Protein AF-A0A9E3VFI6-F1 (afdb_monomer_lite)

Radius of gyration: 20.8 Å; chains: 1; bounding box: 32×73×50 Å

pLDDT: mean 82.29, std 15.69, range [41.06, 95.94]

Foldseek 3Di:
DDWDWLVLLCQLLVHDSVVSVCLLVLEDAPPADDDDPPDTGTGHLVRSLLSNQLVVCCVPVVDRSHVSSVVSVCQLVVHWDDDPPDIDHDPNVVSSVSSVVSSVVSVVVDDDDPPPDPPPPPPDPPDDDD

Sequence (130 aa):
MRAVTSSTAAAVLDVPRKTLDNLVASGRIAGLSVGRQGLERRIPVAVLPVLLLARELAAELSVPLSRAVIMAQQLLTGAAIRGRSWQLEVDAGSIVAEVDSRLESAIETEVRPRRGRPPRHRSDPRNPHP

Secondary structure (DSSP, 8-state):
--EEEHHHHHHHTTS-HHHHHHHHHSS--TT---PPTTSPPEEEGGGHHHHHHHHHHHHHS---HHHHHHHHHHHTTTPPEE-SS-EE---HHHHHHHHHHHHHHHHHH------PPPPP----------

Structure (mmCIF, N/CA/C/O backbone):
data_AF-A0A9E3VFI6-F1
#
_entry.id   AF-A0A9E3VFI6-F1
#
loop_
_atom_site.group_PDB
_atom_site.id
_atom_site.type_symbol
_atom_site.label_atom_id
_atom_site.label_alt_id
_atom_site.label_comp_id
_atom_site.label_asym_id
_atom_site.label_entity_id
_atom_site.label_seq_id
_atom_site.pdbx_PDB_ins_code
_atom_site.Cartn_x
_atom_site.Cartn_y
_atom_site.Cartn_z
_atom_site.occupancy
_atom_site.B_iso_or_equiv
_atom_site.auth_seq_id
_atom_site.auth_comp_id
_atom_site.auth_asym_id
_atom_site.auth_atom_id
_atom_site.pdbx_PDB_model_num
ATOM 1 N N . MET A 1 1 ? -19.177 3.741 -1.375 1.00 62.28 1 MET A N 1
ATOM 2 C CA . MET A 1 1 ? -17.824 3.227 -1.052 1.00 62.28 1 MET A CA 1
ATOM 3 C C . MET A 1 1 ? -17.447 3.648 0.360 1.00 62.28 1 MET A C 1
ATOM 5 O O . MET A 1 1 ? -17.727 4.786 0.722 1.00 62.28 1 MET A O 1
ATOM 9 N N . ARG A 1 2 ? -16.838 2.754 1.151 1.00 85.19 2 ARG A N 1
ATOM 10 C CA . ARG A 1 2 ? -16.312 3.076 2.490 1.00 85.19 2 ARG A CA 1
ATOM 11 C C . ARG A 1 2 ? -14.986 3.833 2.355 1.00 85.19 2 ARG A C 1
ATOM 13 O O . ARG A 1 2 ? -14.177 3.505 1.487 1.00 85.19 2 ARG A O 1
ATOM 20 N N . ALA A 1 3 ? -14.768 4.835 3.202 1.00 88.25 3 ALA A N 1
ATOM 21 C CA . ALA A 1 3 ? -13.528 5.604 3.242 1.00 88.25 3 ALA A CA 1
ATOM 22 C C . ALA A 1 3 ? -13.124 5.907 4.686 1.00 88.25 3 ALA A C 1
ATOM 24 O O . ALA A 1 3 ? -13.973 6.199 5.531 1.00 88.25 3 ALA A O 1
ATOM 25 N N . VAL A 1 4 ? -11.822 5.882 4.945 1.00 89.50 4 VAL A N 1
ATOM 26 C CA . VAL A 1 4 ? -11.210 6.140 6.251 1.00 89.50 4 VAL A CA 1
ATOM 27 C C . VAL A 1 4 ? -10.462 7.471 6.245 1.00 89.50 4 VAL A C 1
ATOM 29 O O . VAL A 1 4 ? -10.264 8.080 5.192 1.00 89.50 4 VAL A O 1
ATOM 32 N N . THR A 1 5 ? -10.112 7.990 7.420 1.00 89.38 5 THR A N 1
ATOM 33 C CA . THR A 1 5 ? -9.255 9.181 7.517 1.00 89.38 5 THR A CA 1
ATOM 34 C C . THR A 1 5 ? -7.816 8.830 7.141 1.00 89.38 5 THR A C 1
ATOM 36 O O . THR A 1 5 ? -7.423 7.664 7.146 1.00 89.38 5 THR A O 1
ATOM 39 N N . SER A 1 6 ? -7.001 9.843 6.846 1.00 87.62 6 SER A N 1
ATOM 40 C CA . SER A 1 6 ? -5.555 9.658 6.684 1.00 87.62 6 SER A CA 1
ATOM 41 C C . SER A 1 6 ? -4.875 9.082 7.930 1.00 87.62 6 SER A C 1
ATOM 43 O O . SER A 1 6 ? -3.873 8.398 7.777 1.00 87.62 6 SER A O 1
ATOM 45 N N . SER A 1 7 ? -5.383 9.344 9.142 1.00 87.19 7 SER A N 1
ATOM 46 C CA . SER A 1 7 ? -4.822 8.762 10.372 1.00 87.19 7 SER A CA 1
ATOM 47 C C . SER A 1 7 ? -5.039 7.253 10.413 1.00 87.19 7 SER A C 1
ATOM 49 O O . SER A 1 7 ? -4.074 6.501 10.449 1.00 87.19 7 SER A O 1
ATOM 51 N N . THR A 1 8 ? -6.286 6.813 10.237 1.00 90.19 8 THR A N 1
ATOM 52 C CA . THR A 1 8 ? -6.630 5.393 10.199 1.00 90.19 8 THR A CA 1
ATOM 53 C C . THR A 1 8 ? -5.930 4.692 9.038 1.00 90.19 8 THR A C 1
ATOM 55 O O . THR A 1 8 ? -5.405 3.605 9.217 1.00 90.19 8 THR A O 1
ATOM 58 N N . ALA A 1 9 ? -5.845 5.314 7.857 1.00 91.50 9 ALA A N 1
ATOM 59 C CA . ALA A 1 9 ? -5.087 4.746 6.742 1.00 91.50 9 ALA A CA 1
ATOM 60 C C . ALA A 1 9 ? -3.589 4.597 7.062 1.00 91.50 9 ALA A C 1
ATOM 62 O O . ALA A 1 9 ? -2.992 3.591 6.699 1.00 91.50 9 ALA A O 1
ATOM 63 N N . ALA A 1 10 ? -2.982 5.575 7.741 1.00 91.38 10 ALA A N 1
ATOM 64 C CA . ALA A 1 10 ? -1.583 5.499 8.154 1.00 91.38 10 ALA A CA 1
ATOM 65 C C . ALA A 1 10 ? -1.362 4.387 9.192 1.00 91.38 10 ALA A C 1
ATOM 67 O O . ALA A 1 10 ? -0.384 3.657 9.078 1.00 91.38 10 ALA A O 1
ATOM 68 N N . ALA A 1 11 ? -2.300 4.212 10.130 1.00 91.44 11 ALA A N 1
ATOM 69 C CA . ALA A 1 11 ? -2.287 3.120 11.100 1.00 91.44 11 ALA A CA 1
ATOM 70 C C . ALA A 1 11 ? -2.436 1.744 10.428 1.00 91.44 11 ALA A C 1
ATOM 72 O O . ALA A 1 11 ? -1.650 0.845 10.699 1.00 91.44 11 ALA A O 1
ATOM 73 N N . VAL A 1 12 ? -3.379 1.586 9.490 1.00 93.19 12 VAL A N 1
ATOM 74 C CA . VAL A 1 12 ? -3.560 0.331 8.729 1.00 93.19 12 VAL A CA 1
ATOM 75 C C . VAL A 1 12 ? -2.307 -0.037 7.940 1.00 93.19 12 VAL A C 1
ATOM 77 O O . VAL A 1 12 ? -1.914 -1.200 7.873 1.00 93.19 12 VAL A O 1
ATOM 80 N N . LEU A 1 13 ? -1.665 0.958 7.337 1.00 91.62 13 LEU A N 1
ATOM 81 C CA . LEU A 1 13 ? -0.434 0.755 6.584 1.00 91.62 13 LEU A CA 1
ATOM 82 C C . LEU A 1 13 ? 0.808 0.690 7.476 1.00 91.62 13 LEU A C 1
ATOM 84 O O . LEU A 1 13 ? 1.891 0.517 6.931 1.00 91.62 13 LEU A O 1
ATOM 88 N N . ASP A 1 14 ? 0.675 0.836 8.795 1.00 91.19 14 ASP A N 1
ATOM 89 C CA . ASP A 1 14 ? 1.782 0.912 9.752 1.00 91.19 14 ASP A CA 1
ATOM 90 C C . ASP A 1 14 ? 2.904 1.868 9.298 1.00 91.19 14 ASP A C 1
ATOM 92 O O . ASP A 1 14 ? 4.082 1.525 9.202 1.00 91.19 14 ASP A O 1
ATOM 96 N N . VAL A 1 15 ? 2.525 3.090 8.910 1.00 89.19 15 VAL A N 1
ATOM 97 C CA . VAL A 1 15 ? 3.476 4.114 8.459 1.00 89.19 15 VAL A CA 1
ATOM 98 C C . VAL A 1 15 ? 3.213 5.470 9.104 1.00 89.19 15 VAL A C 1
ATOM 100 O O . VAL A 1 15 ? 2.072 5.821 9.408 1.00 89.19 15 VAL A O 1
ATOM 103 N N . PRO A 1 16 ? 4.245 6.328 9.218 1.00 88.31 16 PRO A N 1
ATOM 104 C CA . PRO A 1 16 ? 4.038 7.724 9.561 1.00 88.31 16 PRO A CA 1
ATOM 105 C C . PRO A 1 16 ? 3.109 8.413 8.556 1.00 88.31 16 PRO A C 1
ATOM 107 O O . PRO A 1 16 ? 3.206 8.203 7.344 1.00 88.31 16 PRO A O 1
ATOM 110 N N . ARG A 1 17 ? 2.279 9.346 9.034 1.00 85.62 17 ARG A N 1
ATOM 111 C CA . ARG A 1 17 ? 1.371 10.135 8.182 1.00 85.62 17 ARG A CA 1
ATOM 112 C C . ARG A 1 17 ? 2.082 10.818 7.006 1.00 85.62 17 ARG A C 1
ATOM 114 O O . ARG A 1 17 ? 1.552 10.839 5.903 1.00 85.62 17 ARG A O 1
ATOM 121 N N . LYS A 1 18 ? 3.305 11.315 7.220 1.00 85.31 18 LYS A N 1
ATOM 122 C CA . LYS A 1 18 ? 4.141 11.906 6.162 1.00 85.31 18 LYS A CA 1
ATOM 123 C C . LYS A 1 18 ? 4.439 10.908 5.034 1.00 85.31 18 LYS A C 1
ATOM 125 O O . LYS A 1 18 ? 4.432 11.278 3.865 1.00 85.31 18 LYS A O 1
ATOM 130 N N . THR A 1 19 ? 4.681 9.646 5.378 1.00 83.56 19 THR A N 1
ATOM 131 C CA . THR A 1 19 ? 4.920 8.572 4.408 1.00 83.56 19 THR A CA 1
ATOM 132 C C . THR A 1 19 ? 3.649 8.251 3.630 1.00 83.56 19 THR A C 1
ATOM 134 O O . THR A 1 19 ? 3.714 8.129 2.410 1.00 83.56 19 THR A O 1
ATOM 137 N N . LEU A 1 20 ? 2.487 8.202 4.295 1.00 87.44 20 LEU A N 1
ATOM 138 C CA . LEU A 1 20 ? 1.194 8.087 3.611 1.00 87.44 20 LEU A CA 1
ATOM 139 C C . LEU A 1 20 ? 0.971 9.250 2.631 1.00 87.44 20 LEU A C 1
ATOM 141 O O . LEU A 1 20 ? 0.548 9.028 1.499 1.00 87.44 20 LEU A O 1
ATOM 145 N N . ASP A 1 21 ? 1.264 10.485 3.034 1.00 84.06 21 ASP A N 1
ATOM 146 C CA . ASP A 1 21 ? 1.094 11.648 2.160 1.00 84.06 21 ASP A CA 1
ATOM 147 C C . ASP A 1 21 ? 1.993 11.555 0.917 1.00 84.06 21 ASP A C 1
ATOM 149 O O . ASP A 1 21 ? 1.527 11.825 -0.193 1.00 84.06 21 ASP A O 1
ATOM 153 N N . ASN A 1 22 ? 3.234 11.084 1.076 1.00 82.38 22 ASN A N 1
ATOM 154 C CA . ASN A 1 22 ? 4.143 10.812 -0.039 1.00 82.38 22 ASN A CA 1
ATOM 155 C C . ASN A 1 22 ? 3.628 9.689 -0.946 1.00 82.38 22 ASN A C 1
ATOM 157 O O . ASN A 1 22 ? 3.638 9.844 -2.164 1.00 82.38 22 ASN A O 1
ATOM 161 N N . LEU A 1 23 ? 3.146 8.585 -0.370 1.00 82.31 23 LEU A N 1
ATOM 162 C CA . LEU 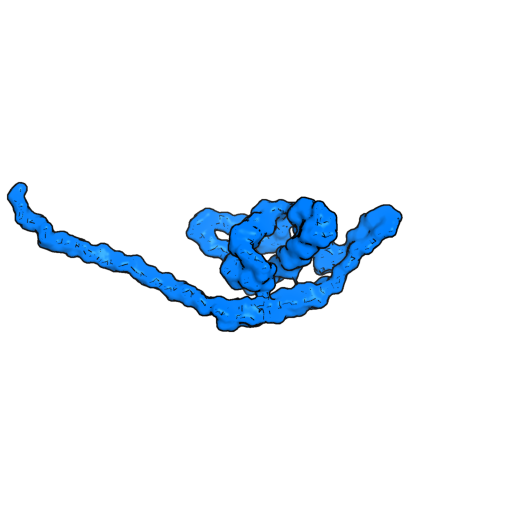A 1 23 ? 2.538 7.469 -1.101 1.00 82.31 23 LEU A CA 1
ATOM 163 C C . LEU A 1 23 ? 1.393 7.957 -1.987 1.00 82.31 23 LEU A C 1
ATOM 165 O O . LEU A 1 23 ? 1.387 7.718 -3.194 1.00 82.31 23 LEU A O 1
ATOM 169 N N . VAL A 1 24 ? 0.475 8.726 -1.406 1.00 84.38 24 VAL A N 1
ATOM 170 C CA . VAL A 1 24 ? -0.668 9.291 -2.124 1.00 84.38 24 VAL A CA 1
ATOM 171 C C . VAL A 1 24 ? -0.241 10.324 -3.175 1.00 84.38 24 VAL A C 1
ATOM 173 O O . VAL A 1 24 ? -0.887 10.439 -4.213 1.00 84.38 24 VAL A O 1
ATOM 176 N N . ALA A 1 25 ? 0.829 11.082 -2.931 1.00 81.88 25 ALA A N 1
ATOM 177 C CA . ALA A 1 25 ? 1.346 12.060 -3.888 1.00 81.88 25 ALA A CA 1
ATOM 178 C C . ALA A 1 25 ? 2.162 11.428 -5.032 1.00 81.88 25 ALA A C 1
ATOM 180 O O . ALA A 1 25 ? 2.285 12.031 -6.096 1.00 81.88 25 ALA A O 1
ATOM 181 N N . SER A 1 26 ? 2.726 10.235 -4.823 1.00 74.88 26 SER A N 1
ATOM 182 C CA . SER A 1 26 ? 3.709 9.619 -5.725 1.00 74.88 26 SER A CA 1
ATOM 183 C C . SER A 1 26 ? 3.134 9.074 -7.033 1.00 74.88 26 SER A C 1
ATOM 185 O O . SER A 1 26 ? 3.888 8.849 -7.981 1.00 74.88 26 SER A O 1
ATOM 187 N N . GLY A 1 27 ? 1.820 8.863 -7.127 1.00 68.19 27 GLY A N 1
ATOM 188 C CA . GLY A 1 27 ? 1.224 8.246 -8.305 1.00 68.19 27 GLY A CA 1
ATOM 189 C C . GLY A 1 27 ? -0.260 8.528 -8.475 1.00 68.19 27 GLY A C 1
ATOM 190 O O . GLY A 1 27 ? -0.970 8.908 -7.546 1.00 68.19 27 GLY A O 1
ATOM 191 N N . ARG A 1 28 ? -0.746 8.303 -9.699 1.00 77.56 28 ARG A N 1
ATOM 192 C CA . ARG A 1 28 ? -2.183 8.230 -9.971 1.00 77.56 28 ARG A CA 1
ATOM 193 C C . ARG A 1 28 ? -2.680 6.870 -9.500 1.00 77.56 28 ARG A C 1
ATOM 195 O O . ARG A 1 28 ? -2.422 5.857 -10.147 1.00 77.56 28 ARG A O 1
ATOM 202 N N . ILE A 1 29 ? -3.363 6.866 -8.363 1.00 81.88 29 ILE A N 1
ATOM 203 C CA . ILE A 1 29 ? -4.023 5.680 -7.829 1.00 81.88 29 ILE A CA 1
ATOM 204 C C . ILE A 1 29 ? -5.490 5.733 -8.237 1.00 81.88 29 ILE A C 1
ATOM 206 O O . ILE A 1 29 ? -6.185 6.711 -7.942 1.00 81.88 29 ILE A O 1
ATOM 210 N N . ALA A 1 30 ? -5.964 4.696 -8.926 1.00 76.62 30 ALA A N 1
ATOM 211 C CA . ALA A 1 30 ? -7.365 4.596 -9.304 1.00 76.62 30 ALA A CA 1
ATOM 212 C C . ALA A 1 30 ? -8.277 4.698 -8.066 1.00 76.62 30 ALA A C 1
ATOM 214 O O . ALA A 1 30 ? -8.046 4.062 -7.041 1.00 76.62 30 ALA A O 1
ATOM 215 N N . GLY A 1 31 ? -9.312 5.535 -8.150 1.00 74.31 31 GLY A N 1
ATOM 216 C CA . GLY A 1 31 ? -10.267 5.753 -7.058 1.00 74.31 31 GLY A CA 1
ATOM 217 C C . GLY A 1 31 ? -9.818 6.747 -5.983 1.00 74.31 31 GLY A C 1
ATOM 218 O O . GLY A 1 31 ? -10.644 7.151 -5.165 1.00 74.31 31 GLY A O 1
ATOM 219 N N . LEU A 1 32 ? -8.563 7.207 -5.992 1.00 79.62 32 LEU A N 1
ATOM 220 C CA . LEU A 1 32 ? -8.080 8.202 -5.040 1.00 79.62 32 LEU A CA 1
ATOM 221 C C . LEU A 1 32 ? -8.270 9.620 -5.592 1.00 79.62 32 LEU A C 1
ATOM 223 O O . LEU A 1 32 ? -7.664 10.006 -6.590 1.00 79.62 32 LEU A O 1
ATOM 227 N N . SER A 1 33 ? -9.123 10.413 -4.943 1.00 68.50 33 SER A N 1
ATOM 228 C CA . SER A 1 33 ? -9.348 11.803 -5.337 1.00 68.50 33 SER A CA 1
ATOM 229 C C . SER A 1 33 ? -8.222 12.719 -4.853 1.00 68.50 33 SER A C 1
ATOM 231 O O . SER A 1 33 ? -7.653 12.547 -3.769 1.00 68.50 33 SER A O 1
ATOM 233 N N . VAL A 1 34 ? -7.910 13.740 -5.657 1.00 64.94 34 VAL A N 1
ATOM 234 C CA . VAL A 1 34 ? -6.964 14.792 -5.272 1.00 64.94 34 VAL A CA 1
ATOM 235 C C . VAL A 1 34 ? -7.575 15.559 -4.099 1.00 64.94 34 VAL A C 1
ATOM 237 O O . VAL A 1 34 ? -8.559 16.279 -4.249 1.00 64.94 34 VAL A O 1
ATOM 240 N N . GLY A 1 35 ? -7.035 15.340 -2.898 1.00 61.12 35 GLY A N 1
ATOM 241 C CA . GLY A 1 35 ? -7.530 16.005 -1.690 1.00 61.12 35 GLY A CA 1
ATOM 242 C C . GLY A 1 35 ? -7.461 17.534 -1.801 1.00 61.12 35 GLY A C 1
ATOM 243 O O . GLY A 1 35 ? -6.525 18.076 -2.384 1.00 61.12 35 GLY A O 1
ATOM 244 N N . ARG A 1 36 ? -8.436 18.229 -1.208 1.00 55.75 36 ARG A N 1
ATOM 245 C CA . ARG A 1 36 ? -8.467 19.697 -1.121 1.00 55.75 36 ARG A CA 1
ATOM 246 C C . ARG A 1 36 ? -7.551 20.155 0.023 1.00 55.75 36 ARG A C 1
ATOM 248 O O . ARG A 1 36 ? -7.634 19.601 1.119 1.00 55.75 36 ARG A O 1
ATOM 255 N N . GLN A 1 37 ? -6.678 21.136 -0.225 1.00 55.50 37 GLN A N 1
ATOM 256 C CA . GLN A 1 37 ? -5.781 21.685 0.803 1.00 55.50 37 GLN A CA 1
ATOM 257 C C . GLN A 1 37 ? -6.571 22.125 2.051 1.00 55.50 37 GLN A C 1
ATOM 259 O O . GLN A 1 37 ? -7.640 22.721 1.937 1.00 55.50 37 GLN A O 1
ATOM 264 N N . GLY A 1 38 ? -6.046 21.812 3.240 1.00 57.22 38 GLY A N 1
ATOM 265 C CA . GLY A 1 38 ? -6.623 22.219 4.528 1.00 57.22 38 GLY A CA 1
ATOM 266 C C . GLY A 1 38 ? -7.725 21.314 5.099 1.00 57.22 38 GLY A C 1
ATOM 267 O O . GLY A 1 38 ? -8.187 21.568 6.211 1.00 57.22 38 GLY A O 1
ATOM 268 N N . LEU A 1 39 ? -8.131 20.246 4.400 1.00 64.31 39 LEU A N 1
ATOM 269 C CA . LEU A 1 39 ? -9.112 19.270 4.892 1.00 64.31 39 LEU A CA 1
ATOM 270 C C . LEU A 1 39 ? -8.493 17.884 5.090 1.00 64.31 39 LEU A C 1
ATOM 272 O O . LEU A 1 39 ? -7.595 17.466 4.362 1.00 64.31 39 LEU A O 1
ATOM 276 N N . GLU A 1 40 ? -9.000 17.157 6.087 1.00 70.75 40 GLU A N 1
ATOM 277 C CA . GLU A 1 40 ? -8.619 15.767 6.326 1.00 70.75 40 GLU A CA 1
ATOM 278 C C . GLU A 1 40 ? -9.038 14.901 5.131 1.00 70.75 40 GLU A C 1
ATOM 280 O O . GLU A 1 40 ? -10.223 14.816 4.791 1.00 70.75 40 GLU A O 1
ATOM 285 N N . ARG A 1 41 ? -8.055 14.285 4.464 1.00 77.38 41 ARG A N 1
ATOM 286 C CA . ARG A 1 41 ? -8.283 13.465 3.273 1.00 77.38 41 ARG A CA 1
A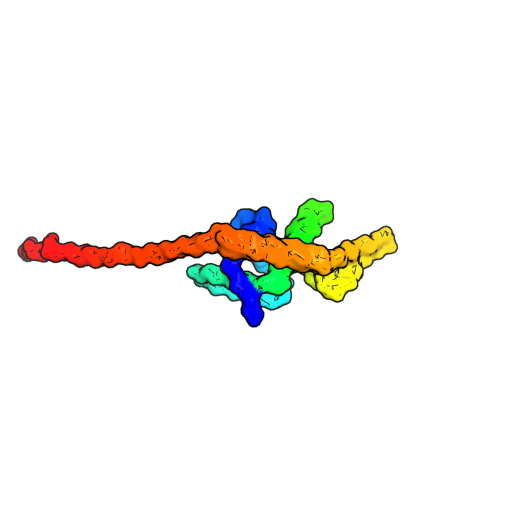TOM 287 C C . ARG A 1 41 ? -9.003 12.175 3.668 1.00 77.38 41 ARG A C 1
ATOM 289 O O . ARG A 1 41 ? -8.659 11.516 4.649 1.00 77.38 41 ARG A O 1
ATOM 296 N N . ARG A 1 42 ? -10.012 11.820 2.873 1.00 86.38 42 ARG A N 1
ATOM 297 C CA . ARG A 1 42 ? -10.704 10.533 2.953 1.00 86.38 42 ARG A CA 1
ATOM 298 C C . ARG A 1 42 ? -10.043 9.570 1.977 1.00 86.38 42 ARG A C 1
ATOM 300 O O . ARG A 1 42 ? -10.038 9.834 0.779 1.00 86.38 42 ARG A O 1
ATOM 307 N N . ILE A 1 43 ? -9.474 8.489 2.496 1.00 88.69 43 ILE A N 1
ATOM 308 C CA . ILE A 1 43 ? -8.851 7.425 1.709 1.00 88.69 43 ILE A CA 1
ATOM 309 C C . ILE A 1 43 ? -9.901 6.324 1.508 1.00 88.69 43 ILE A C 1
ATOM 311 O O . ILE A 1 43 ? -10.404 5.796 2.503 1.00 88.69 43 ILE A O 1
ATOM 315 N N . PRO A 1 44 ? -10.286 5.979 0.269 1.00 91.56 44 PRO A N 1
ATOM 316 C CA . PRO A 1 44 ? -11.158 4.835 0.026 1.00 91.56 44 PRO A CA 1
ATOM 317 C C . PRO A 1 44 ? -10.518 3.549 0.553 1.00 91.56 44 PRO A C 1
ATOM 319 O O . PRO A 1 44 ? -9.336 3.313 0.320 1.00 91.56 44 PRO A O 1
ATOM 322 N N . VAL A 1 45 ? -11.298 2.694 1.215 1.00 92.00 45 VAL A N 1
ATOM 323 C CA . VAL A 1 45 ? -10.781 1.421 1.759 1.00 92.00 45 VAL A CA 1
ATOM 324 C C . VAL A 1 45 ? -10.207 0.538 0.647 1.00 92.00 45 VAL A C 1
ATOM 326 O O . VAL A 1 45 ? -9.135 -0.029 0.806 1.00 92.00 45 VAL A O 1
ATOM 329 N N . ALA A 1 46 ? -10.848 0.532 -0.526 1.00 91.75 46 ALA A N 1
ATOM 330 C CA . ALA A 1 46 ? -10.397 -0.218 -1.701 1.00 91.75 46 ALA A CA 1
ATOM 331 C C . ALA A 1 46 ? -9.003 0.192 -2.225 1.00 91.75 46 ALA A C 1
ATOM 333 O O . ALA A 1 46 ? -8.415 -0.528 -3.022 1.00 91.75 46 ALA A O 1
ATOM 334 N N . VAL A 1 47 ? -8.471 1.342 -1.798 1.00 93.00 47 VAL A N 1
ATOM 335 C CA . VAL A 1 47 ? -7.135 1.821 -2.182 1.00 93.00 47 VAL A CA 1
ATOM 336 C C . VAL A 1 47 ? -6.045 1.303 -1.233 1.00 93.00 47 VAL A C 1
ATOM 338 O O . VAL A 1 47 ? -4.874 1.268 -1.606 1.00 93.00 47 VAL A O 1
ATOM 341 N N . LEU A 1 48 ? -6.397 0.873 -0.019 1.00 94.56 48 LEU A N 1
ATOM 342 C CA . LEU A 1 48 ? -5.425 0.431 0.985 1.00 94.56 48 LEU A CA 1
ATOM 343 C C . LEU A 1 48 ? -4.581 -0.779 0.534 1.00 94.56 48 LEU A C 1
ATOM 345 O O . LEU A 1 48 ? -3.367 -0.704 0.719 1.00 94.56 48 LEU A O 1
ATOM 349 N N . PRO A 1 49 ? -5.129 -1.812 -0.145 1.00 95.94 49 PRO A N 1
ATOM 350 C CA . PRO A 1 49 ? -4.319 -2.910 -0.685 1.00 95.94 49 PRO A CA 1
ATOM 351 C C . PRO A 1 49 ? -3.263 -2.437 -1.685 1.00 95.94 49 PRO A C 1
ATOM 353 O O . PRO A 1 49 ? -2.118 -2.878 -1.644 1.00 95.94 49 PRO A O 1
ATOM 356 N N . VAL A 1 50 ? -3.620 -1.478 -2.549 1.00 95.44 50 VAL A N 1
ATOM 357 C CA . VAL A 1 50 ? -2.686 -0.893 -3.523 1.00 95.44 50 VAL A CA 1
ATOM 358 C C . VAL A 1 50 ? -1.540 -0.184 -2.805 1.00 95.44 50 VAL A C 1
ATOM 360 O O . VAL A 1 50 ? -0.388 -0.324 -3.201 1.00 95.44 50 VAL A O 1
ATOM 363 N N . LEU A 1 51 ? -1.849 0.584 -1.757 1.00 94.44 51 LEU A N 1
ATOM 364 C CA . LEU A 1 51 ? -0.852 1.333 -0.992 1.00 94.44 51 LEU A CA 1
ATOM 365 C C . LEU A 1 51 ? 0.078 0.421 -0.186 1.00 94.44 51 LEU A C 1
ATOM 367 O O . LEU A 1 51 ? 1.279 0.689 -0.145 1.00 94.44 51 LEU A O 1
ATOM 371 N N . LEU A 1 52 ? -0.469 -0.634 0.427 1.00 95.50 52 LEU A N 1
ATOM 372 C CA . LEU A 1 52 ? 0.299 -1.629 1.172 1.00 95.50 52 LEU A CA 1
ATOM 373 C C . LEU A 1 52 ? 1.300 -2.326 0.246 1.00 95.50 52 LEU A C 1
ATOM 375 O O . LEU A 1 52 ? 2.509 -2.217 0.450 1.00 95.50 52 LEU A O 1
ATOM 379 N N . LEU A 1 53 ? 0.798 -2.912 -0.843 1.00 95.81 53 LEU A N 1
ATOM 380 C CA . LEU A 1 53 ? 1.625 -3.636 -1.801 1.00 95.81 53 LEU A CA 1
ATOM 381 C C . LEU A 1 53 ? 2.650 -2.720 -2.486 1.00 95.81 53 LEU A C 1
ATOM 383 O O . LEU A 1 53 ? 3.799 -3.101 -2.677 1.00 95.81 53 LEU A O 1
ATOM 387 N N . ALA A 1 54 ? 2.283 -1.482 -2.833 1.00 94.81 54 ALA A N 1
ATOM 388 C CA . ALA A 1 54 ? 3.233 -0.537 -3.420 1.00 94.81 54 ALA A CA 1
ATOM 389 C C . ALA A 1 54 ? 4.392 -0.202 -2.468 1.00 94.81 54 ALA A C 1
ATOM 391 O O . ALA A 1 54 ? 5.525 -0.035 -2.920 1.00 94.81 54 ALA A O 1
ATOM 392 N N . ARG A 1 55 ? 4.130 -0.100 -1.159 1.00 93.25 55 ARG A N 1
ATOM 393 C CA . ARG A 1 55 ? 5.175 0.125 -0.151 1.00 93.25 55 ARG A CA 1
ATOM 394 C C . ARG A 1 55 ? 6.138 -1.059 -0.098 1.00 93.25 55 ARG A C 1
ATOM 396 O O . ARG A 1 55 ? 7.347 -0.847 -0.115 1.00 93.25 55 ARG A O 1
ATOM 403 N N . GLU A 1 56 ? 5.604 -2.273 -0.047 1.00 94.38 56 GLU A N 1
ATOM 404 C CA . GLU A 1 56 ? 6.388 -3.513 0.012 1.00 94.38 56 GLU A CA 1
ATOM 405 C C . GLU A 1 56 ? 7.235 -3.692 -1.243 1.00 94.38 56 GLU A C 1
ATOM 407 O O . GLU A 1 56 ? 8.449 -3.822 -1.146 1.00 94.38 56 GLU A O 1
ATOM 412 N N . LEU A 1 57 ? 6.641 -3.531 -2.428 1.00 94.75 57 LEU A N 1
ATOM 413 C CA . LEU A 1 57 ? 7.370 -3.593 -3.696 1.00 94.75 57 LEU A CA 1
ATOM 414 C C . LEU A 1 57 ? 8.485 -2.545 -3.786 1.00 94.75 57 LEU A C 1
ATOM 416 O O . LEU A 1 57 ? 9.569 -2.844 -4.283 1.00 94.75 57 LEU A O 1
ATOM 420 N N . ALA A 1 58 ? 8.238 -1.315 -3.327 1.00 93.50 58 ALA A N 1
ATOM 421 C CA . ALA A 1 58 ? 9.266 -0.277 -3.320 1.00 93.50 58 ALA A CA 1
ATOM 422 C C . ALA A 1 58 ? 10.433 -0.637 -2.386 1.00 93.50 58 ALA A C 1
ATOM 424 O O . ALA A 1 58 ? 11.585 -0.388 -2.739 1.00 93.50 58 ALA A O 1
ATOM 425 N N . ALA A 1 59 ? 10.140 -1.228 -1.224 1.00 92.38 59 ALA A N 1
ATOM 426 C CA . ALA A 1 59 ? 11.146 -1.636 -0.250 1.00 92.38 59 ALA A CA 1
ATOM 427 C C . ALA A 1 59 ? 11.940 -2.870 -0.712 1.00 92.38 59 ALA A C 1
ATOM 429 O O . ALA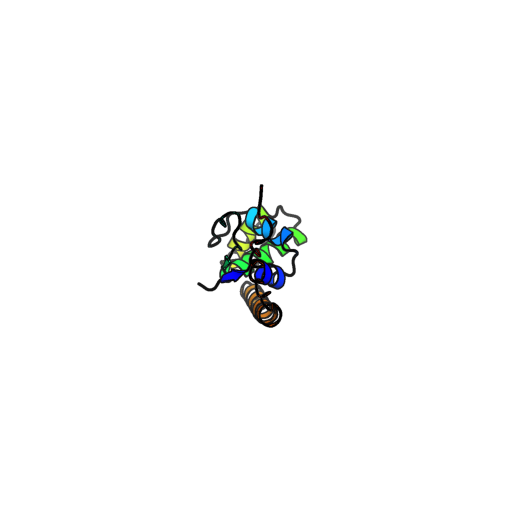 A 1 59 ? 13.167 -2.856 -0.673 1.00 92.38 59 ALA A O 1
ATOM 430 N N . GLU A 1 60 ? 11.259 -3.910 -1.186 1.00 95.19 60 GLU A N 1
ATOM 431 C CA . GLU A 1 60 ? 11.874 -5.192 -1.542 1.00 95.19 60 GLU A CA 1
ATOM 432 C C . GLU A 1 60 ? 12.595 -5.150 -2.889 1.00 95.19 60 GLU A C 1
ATOM 434 O O . GLU A 1 60 ? 13.693 -5.684 -3.030 1.00 95.19 60 GLU A O 1
ATOM 439 N N . LEU A 1 61 ? 12.009 -4.482 -3.886 1.00 94.25 61 LEU A N 1
ATOM 440 C CA . LEU A 1 61 ? 12.574 -4.421 -5.238 1.00 94.25 61 LEU A CA 1
ATOM 441 C C . LEU A 1 61 ? 13.424 -3.169 -5.466 1.00 94.25 61 LEU A C 1
ATOM 443 O O . LEU A 1 61 ? 13.967 -2.990 -6.556 1.00 94.25 61 LEU A O 1
ATOM 447 N N . SER A 1 62 ? 13.526 -2.287 -4.463 1.00 93.94 62 SER A N 1
ATOM 448 C CA . SER A 1 62 ? 14.255 -1.013 -4.548 1.00 93.94 62 SER A CA 1
ATOM 449 C C . SER A 1 62 ? 13.843 -0.160 -5.760 1.00 93.94 62 SER A C 1
ATOM 451 O O . SER A 1 62 ? 14.659 0.539 -6.364 1.00 93.94 62 SER A O 1
ATOM 453 N N . VAL A 1 63 ? 12.564 -0.220 -6.146 1.00 92.38 63 VAL A N 1
ATOM 454 C CA . VAL A 1 63 ? 12.019 0.551 -7.272 1.00 92.38 63 VAL A CA 1
ATOM 455 C C . VAL A 1 63 ? 11.429 1.883 -6.800 1.00 92.38 63 VAL A C 1
ATOM 457 O O . VAL A 1 63 ? 10.931 1.980 -5.676 1.00 92.38 63 VAL A O 1
ATOM 460 N N . PRO A 1 64 ? 11.403 2.923 -7.658 1.00 91.75 64 PRO A N 1
ATOM 461 C CA . PRO A 1 64 ? 10.729 4.171 -7.327 1.00 91.75 64 PRO A CA 1
ATOM 462 C C . PRO A 1 64 ? 9.263 3.939 -6.951 1.00 91.75 64 PRO A C 1
ATOM 464 O O . PRO A 1 64 ? 8.556 3.176 -7.610 1.00 91.75 64 PRO A O 1
ATOM 467 N N . LEU A 1 65 ? 8.779 4.654 -5.935 1.00 89.81 65 LEU A N 1
ATOM 468 C CA . LEU A 1 65 ? 7.443 4.431 -5.383 1.00 89.81 65 LEU A CA 1
ATOM 469 C C . LEU A 1 65 ? 6.317 4.592 -6.416 1.00 89.81 65 LEU A C 1
ATOM 471 O O . LEU A 1 65 ? 5.373 3.809 -6.447 1.00 89.81 65 LEU A O 1
ATOM 475 N N . SER A 1 66 ? 6.456 5.555 -7.326 1.00 89.69 66 SER A N 1
ATOM 476 C CA . SER A 1 66 ? 5.531 5.750 -8.447 1.00 89.69 66 SER A CA 1
ATOM 477 C C . SER A 1 66 ? 5.433 4.515 -9.350 1.00 89.69 66 SER A C 1
ATOM 479 O O . SER A 1 66 ? 4.351 4.171 -9.826 1.00 89.69 66 SER A O 1
ATOM 481 N N . ARG A 1 67 ? 6.553 3.809 -9.560 1.00 91.81 67 ARG A N 1
ATOM 482 C CA . ARG A 1 67 ? 6.602 2.554 -10.314 1.00 91.81 67 ARG A CA 1
ATOM 483 C C . ARG A 1 67 ? 5.973 1.417 -9.519 1.00 91.81 67 ARG A C 1
ATOM 485 O O . ARG A 1 67 ? 5.189 0.666 -10.093 1.00 91.81 67 ARG A O 1
ATOM 492 N N . ALA A 1 68 ? 6.253 1.336 -8.221 1.00 93.75 68 ALA A N 1
ATOM 493 C CA . ALA A 1 68 ? 5.648 0.347 -7.336 1.00 93.75 68 ALA A CA 1
ATOM 494 C C . ALA A 1 68 ? 4.115 0.463 -7.296 1.00 93.75 68 ALA A C 1
ATOM 496 O O . ALA A 1 68 ? 3.422 -0.544 -7.367 1.00 93.75 68 ALA A O 1
ATOM 497 N N . VAL A 1 69 ? 3.570 1.685 -7.295 1.00 92.62 69 VAL A N 1
ATOM 498 C CA . VAL A 1 69 ? 2.118 1.939 -7.368 1.00 92.62 69 VAL A CA 1
ATOM 499 C C . VAL A 1 69 ? 1.497 1.411 -8.665 1.00 92.62 69 VAL A C 1
ATOM 501 O O . VAL A 1 69 ? 0.384 0.883 -8.654 1.00 92.62 69 VAL A O 1
ATOM 504 N N . ILE A 1 70 ? 2.190 1.545 -9.798 1.00 92.50 70 ILE A N 1
ATOM 505 C CA . ILE A 1 70 ? 1.719 0.996 -11.079 1.00 92.50 70 ILE A CA 1
ATOM 506 C C . ILE A 1 70 ? 1.738 -0.535 -11.031 1.00 92.50 70 ILE A C 1
ATOM 508 O O . ILE A 1 70 ? 0.770 -1.170 -11.441 1.00 92.50 70 ILE A O 1
ATOM 512 N N . MET A 1 71 ? 2.816 -1.118 -10.500 1.00 94.38 71 MET A N 1
ATOM 513 C CA . MET A 1 71 ? 2.953 -2.568 -10.364 1.00 94.38 71 MET A CA 1
ATOM 514 C C . MET A 1 71 ? 1.883 -3.151 -9.435 1.00 94.38 71 MET A C 1
ATOM 516 O O . MET A 1 71 ? 1.222 -4.114 -9.805 1.00 94.38 71 MET A O 1
ATOM 520 N N . ALA A 1 72 ? 1.640 -2.526 -8.282 1.00 94.94 72 ALA A N 1
ATOM 521 C CA . ALA A 1 72 ? 0.620 -2.955 -7.329 1.00 94.94 72 ALA A CA 1
ATOM 522 C C . ALA A 1 72 ? -0.787 -2.950 -7.944 1.00 94.94 72 ALA A C 1
ATOM 524 O O . ALA A 1 72 ? -1.536 -3.907 -7.773 1.00 94.94 72 ALA A O 1
ATOM 525 N N . GLN A 1 73 ? -1.136 -1.909 -8.712 1.00 93.94 73 GLN A N 1
ATOM 526 C CA . GLN A 1 73 ? -2.422 -1.856 -9.417 1.00 93.94 73 GLN A CA 1
ATOM 527 C C . GLN A 1 73 ? -2.576 -2.994 -10.433 1.00 93.94 73 GLN A C 1
ATOM 529 O O . GLN A 1 73 ? -3.667 -3.530 -10.556 1.00 93.94 73 GLN A O 1
ATOM 534 N N . GLN A 1 74 ? -1.509 -3.378 -11.140 1.00 94.19 74 GLN A N 1
ATOM 535 C CA . GLN A 1 74 ? -1.544 -4.496 -12.093 1.00 94.19 74 GLN A CA 1
ATOM 536 C C . GLN A 1 74 ? -1.643 -5.851 -11.383 1.00 94.19 74 GLN A C 1
ATOM 538 O O . GLN A 1 74 ? -2.469 -6.687 -11.738 1.00 94.19 74 GLN A O 1
ATOM 543 N N . LEU A 1 75 ? -0.833 -6.056 -10.348 1.00 95.44 75 LEU A N 1
ATOM 544 C CA . LEU A 1 75 ? -0.791 -7.314 -9.606 1.00 95.44 75 LEU A CA 1
ATOM 545 C C . LEU A 1 75 ? -2.124 -7.600 -8.900 1.00 95.44 75 LEU A C 1
ATOM 547 O O . LEU A 1 75 ? -2.604 -8.730 -8.920 1.00 95.44 75 LEU A O 1
ATOM 551 N N . LEU A 1 76 ? -2.784 -6.569 -8.363 1.00 94.88 76 LEU A N 1
ATOM 552 C CA . LEU A 1 76 ? -4.087 -6.711 -7.704 1.00 94.88 76 LEU A CA 1
ATOM 553 C C . LEU A 1 76 ? -5.256 -6.963 -8.667 1.00 94.88 76 LEU A C 1
ATOM 555 O O . LEU A 1 76 ? -6.318 -7.377 -8.211 1.00 94.88 76 LEU A O 1
ATOM 559 N N . THR A 1 77 ? -5.090 -6.783 -9.984 1.00 92.38 77 THR A N 1
ATOM 560 C CA . THR A 1 77 ? -6.083 -7.288 -10.954 1.00 92.38 77 THR A CA 1
ATOM 561 C C . THR A 1 77 ? -5.891 -8.774 -11.266 1.00 92.38 77 THR A C 1
ATOM 563 O O . THR A 1 77 ? -6.557 -9.293 -12.158 1.00 92.38 77 THR A O 1
ATOM 566 N N . GLY A 1 78 ? -4.957 -9.452 -10.588 1.00 88.69 78 GLY A N 1
ATOM 567 C CA . GLY A 1 78 ? -4.572 -10.838 -10.859 1.00 88.69 78 GLY A CA 1
ATOM 568 C C . GLY A 1 78 ? -3.617 -10.988 -12.045 1.00 88.69 78 GLY A C 1
ATOM 569 O O . GLY A 1 78 ? -3.364 -12.103 -12.493 1.00 88.69 78 GLY A O 1
ATOM 570 N N . ALA A 1 79 ? -3.092 -9.883 -12.587 1.00 89.88 79 ALA A N 1
ATOM 571 C CA . ALA A 1 79 ? -2.152 -9.940 -13.696 1.00 89.88 79 ALA A CA 1
ATOM 572 C C . ALA A 1 79 ? -0.724 -10.153 -13.180 1.00 89.88 79 ALA A C 1
ATOM 574 O O . ALA A 1 79 ? -0.190 -9.324 -12.445 1.00 89.88 79 ALA A O 1
ATOM 575 N N . ALA A 1 80 ? -0.076 -11.228 -13.629 1.00 92.75 80 ALA A N 1
ATOM 576 C CA . ALA A 1 80 ? 1.352 -11.428 -13.412 1.00 92.75 80 ALA A CA 1
ATOM 577 C C . ALA A 1 80 ? 2.168 -10.375 -14.181 1.00 92.75 80 ALA A C 1
ATOM 579 O O . ALA A 1 80 ? 1.933 -10.130 -15.370 1.00 92.75 80 ALA A O 1
ATOM 580 N N . ILE A 1 81 ? 3.176 -9.793 -13.531 1.00 94.19 81 ILE A N 1
ATOM 581 C CA . ILE A 1 81 ? 4.147 -8.919 -14.197 1.00 94.19 81 I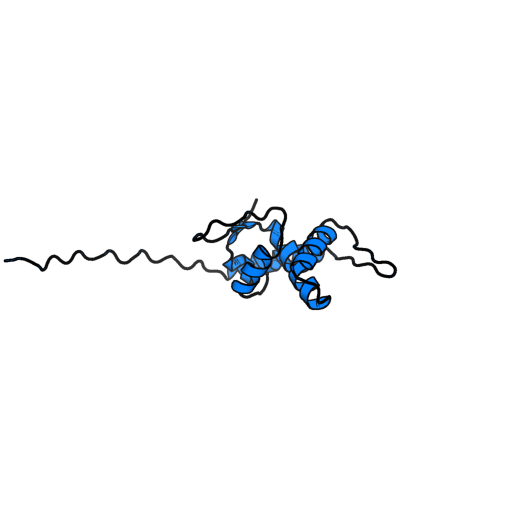LE A CA 1
ATOM 582 C C . ILE A 1 81 ? 5.306 -9.784 -14.678 1.00 94.19 81 ILE A C 1
ATOM 584 O O . ILE A 1 81 ? 5.966 -10.443 -13.880 1.00 94.19 81 ILE A O 1
ATOM 588 N N . ARG A 1 82 ? 5.572 -9.781 -15.987 1.00 95.12 82 ARG A N 1
ATOM 589 C CA . ARG A 1 82 ? 6.606 -10.625 -16.603 1.00 95.12 82 ARG A CA 1
ATOM 590 C C . ARG A 1 82 ? 7.779 -9.797 -17.110 1.00 95.12 82 ARG A C 1
ATOM 592 O O . ARG A 1 82 ? 7.597 -8.815 -17.829 1.00 95.12 82 ARG A O 1
ATOM 599 N N . GLY A 1 83 ? 8.983 -10.233 -16.765 1.00 92.12 83 GLY A N 1
ATOM 600 C CA . GLY A 1 83 ? 10.221 -9.868 -17.438 1.00 92.12 83 GLY A CA 1
ATOM 601 C C . GLY A 1 83 ? 10.661 -10.950 -18.424 1.00 92.12 83 GLY A C 1
ATOM 602 O O . GLY A 1 83 ? 9.965 -11.933 -18.654 1.00 92.12 83 GLY A O 1
ATOM 603 N N . ARG A 1 84 ? 11.854 -10.785 -19.006 1.00 93.81 84 ARG A N 1
ATOM 604 C CA . ARG A 1 84 ? 12.402 -11.746 -19.985 1.00 93.81 84 ARG A CA 1
ATOM 605 C C . ARG A 1 84 ? 12.657 -13.139 -19.402 1.00 93.81 84 ARG A C 1
ATOM 607 O O . ARG A 1 84 ? 12.562 -14.118 -20.127 1.00 93.81 84 ARG A O 1
ATOM 614 N N . SER A 1 85 ? 13.017 -13.212 -18.125 1.00 95.25 85 SER A N 1
ATOM 615 C CA . SER A 1 85 ? 13.439 -14.446 -17.446 1.00 95.25 85 SER A CA 1
ATOM 616 C C . SER A 1 85 ? 12.864 -14.569 -16.035 1.00 95.25 85 SER A C 1
ATOM 618 O O . SER A 1 85 ? 13.351 -15.360 -15.235 1.00 95.25 85 SER A O 1
ATOM 620 N N . TRP A 1 86 ? 11.881 -13.737 -15.700 1.00 93.81 86 TRP A N 1
ATOM 621 C CA . TRP A 1 86 ? 11.287 -13.677 -14.372 1.00 93.81 86 TRP A CA 1
ATOM 622 C C . TRP A 1 86 ? 9.812 -13.319 -14.480 1.00 93.81 86 TRP A C 1
ATOM 624 O O . TRP A 1 86 ? 9.382 -12.668 -15.434 1.00 93.81 86 TRP A O 1
ATOM 634 N N . GLN A 1 87 ? 9.046 -13.725 -13.480 1.00 95.25 87 GLN A N 1
ATOM 635 C CA . GLN A 1 87 ? 7.668 -13.305 -13.301 1.00 95.25 87 GLN A CA 1
ATOM 636 C C . GLN A 1 87 ? 7.439 -12.954 -11.839 1.00 95.25 87 GLN A C 1
ATOM 638 O O . GLN A 1 87 ? 8.070 -13.528 -10.953 1.00 95.25 87 GLN A O 1
ATOM 643 N N . LEU A 1 88 ? 6.558 -11.990 -11.617 1.00 95.19 88 LEU A N 1
ATOM 644 C CA . LEU A 1 88 ? 6.120 -11.552 -10.309 1.00 95.19 88 LEU A CA 1
ATOM 645 C C . LEU A 1 88 ? 4.611 -11.748 -10.227 1.00 95.19 88 LEU A C 1
ATOM 647 O O . LEU A 1 88 ? 3.863 -11.256 -11.076 1.00 95.19 88 LEU A O 1
ATOM 651 N N . GLU A 1 89 ? 4.196 -12.461 -9.193 1.00 94.88 89 GLU A N 1
ATOM 652 C CA . GLU A 1 89 ? 2.809 -12.746 -8.861 1.00 94.88 89 GLU A CA 1
ATOM 653 C C . GLU A 1 89 ? 2.589 -12.395 -7.394 1.00 94.88 89 GLU A C 1
ATOM 655 O O . GLU A 1 89 ? 3.523 -12.429 -6.592 1.00 94.88 89 GLU A O 1
ATOM 660 N N . VAL A 1 90 ? 1.356 -12.029 -7.054 1.00 94.69 90 VAL A N 1
ATOM 661 C CA . VAL A 1 90 ? 0.958 -11.757 -5.676 1.00 94.69 90 VAL A CA 1
ATOM 662 C C . VAL A 1 90 ? -0.316 -12.523 -5.375 1.00 94.69 90 VAL A C 1
ATOM 664 O O . VAL A 1 90 ? -1.215 -12.603 -6.216 1.00 94.69 90 VAL A O 1
ATOM 667 N N . ASP A 1 91 ? -0.419 -13.039 -4.157 1.00 94.81 91 ASP A N 1
ATOM 668 C CA . ASP A 1 91 ? -1.702 -13.472 -3.628 1.00 94.81 91 ASP A CA 1
ATOM 669 C C . ASP A 1 91 ? -2.505 -12.239 -3.197 1.00 94.81 91 ASP A C 1
ATOM 671 O O . ASP A 1 91 ? -2.402 -11.745 -2.072 1.00 94.81 91 ASP A O 1
ATOM 675 N N . ALA A 1 92 ? -3.309 -11.718 -4.125 1.00 94.19 92 ALA A N 1
ATOM 676 C CA . ALA A 1 92 ? -4.168 -10.569 -3.866 1.00 94.19 92 ALA A CA 1
ATOM 677 C C . ALA A 1 92 ? -5.175 -10.833 -2.731 1.00 94.19 92 ALA A C 1
ATOM 679 O O . ALA A 1 92 ? -5.541 -9.895 -2.024 1.00 94.19 92 ALA A O 1
ATOM 680 N N . GLY A 1 93 ? -5.606 -12.086 -2.538 1.00 94.88 93 GLY A N 1
ATOM 681 C CA . GLY A 1 93 ? -6.532 -12.461 -1.470 1.00 94.88 93 GLY A CA 1
ATOM 682 C C . GLY A 1 93 ? -5.901 -12.278 -0.095 1.00 94.88 93 GLY A C 1
ATOM 683 O O . GLY A 1 93 ? -6.505 -11.651 0.775 1.00 94.88 93 GLY A O 1
ATOM 684 N N . SER A 1 94 ? -4.658 -12.735 0.062 1.00 95.25 94 SER A N 1
ATOM 685 C CA . SER A 1 94 ? -3.888 -12.546 1.296 1.00 95.25 94 SER A CA 1
ATOM 686 C C . SER A 1 94 ? -3.643 -11.065 1.608 1.00 95.25 94 SER A C 1
ATOM 688 O O . SER A 1 94 ? -3.879 -10.638 2.737 1.00 95.25 94 SER A O 1
ATOM 690 N N . ILE A 1 95 ? -3.281 -10.250 0.608 1.00 95.81 95 ILE A N 1
ATOM 691 C CA . ILE A 1 95 ? -3.084 -8.799 0.798 1.00 95.81 95 ILE A CA 1
ATOM 692 C C . ILE A 1 95 ? -4.385 -8.102 1.228 1.00 95.81 95 ILE A C 1
ATOM 694 O O . ILE A 1 95 ? -4.376 -7.238 2.105 1.00 95.81 95 ILE A O 1
ATOM 698 N N . VAL A 1 96 ? -5.521 -8.458 0.619 1.00 94.94 96 VAL A N 1
ATOM 699 C CA . VAL A 1 96 ? -6.825 -7.884 0.990 1.00 94.94 96 VAL A CA 1
ATOM 700 C C . VAL A 1 96 ? -7.219 -8.295 2.408 1.00 94.94 96 VAL A C 1
ATOM 702 O O . VAL A 1 96 ? -7.605 -7.433 3.196 1.00 94.94 96 VAL A O 1
ATOM 705 N N . ALA A 1 97 ? -7.069 -9.575 2.756 1.00 94.88 97 ALA A N 1
ATOM 706 C CA . ALA A 1 97 ? -7.383 -10.080 4.090 1.00 94.88 97 ALA A CA 1
ATOM 707 C C . ALA A 1 97 ? -6.522 -9.416 5.178 1.00 94.88 97 ALA A C 1
ATOM 709 O O . ALA A 1 97 ? -7.025 -9.065 6.246 1.00 94.88 97 ALA A O 1
ATOM 710 N N . GLU A 1 98 ? -5.239 -9.187 4.894 1.00 95.25 98 GLU A N 1
ATOM 711 C CA . GLU A 1 98 ? -4.336 -8.472 5.792 1.00 95.25 98 GLU A CA 1
ATOM 712 C C . GLU A 1 98 ? -4.791 -7.027 6.024 1.00 95.25 98 GLU A C 1
ATOM 714 O O . GLU A 1 98 ? -4.872 -6.571 7.168 1.00 95.25 98 GLU A O 1
ATOM 719 N N . VAL A 1 99 ? -5.133 -6.306 4.952 1.00 95.62 99 VAL A N 1
ATOM 720 C CA . VAL A 1 99 ? -5.662 -4.940 5.055 1.00 95.62 99 VAL A CA 1
ATOM 721 C C . VAL A 1 99 ? -6.948 -4.901 5.871 1.00 95.62 99 VAL A C 1
ATOM 723 O O . VAL A 1 99 ? -7.096 -4.007 6.703 1.00 95.62 99 VAL A O 1
ATOM 726 N N . ASP A 1 100 ? -7.862 -5.846 5.655 1.00 94.38 100 ASP A N 1
ATOM 727 C CA . ASP A 1 100 ? -9.131 -5.899 6.380 1.00 94.38 100 ASP A CA 1
ATOM 728 C C . ASP A 1 100 ? -8.915 -6.156 7.878 1.00 94.38 100 ASP A C 1
ATOM 730 O O . ASP A 1 100 ? -9.472 -5.433 8.707 1.00 94.38 100 ASP A O 1
ATOM 734 N N . SER A 1 101 ? -8.033 -7.095 8.235 1.00 93.69 101 SER A N 1
ATOM 735 C CA . SER A 1 101 ? -7.675 -7.379 9.633 1.00 93.69 101 SER A CA 1
ATOM 736 C C . SER A 1 101 ? -7.045 -6.165 10.332 1.00 93.69 101 SER A C 1
ATOM 738 O O . SER A 1 101 ? -7.415 -5.796 11.454 1.00 93.69 101 SER A O 1
ATOM 740 N N . ARG A 1 102 ? -6.123 -5.476 9.650 1.00 94.19 102 ARG A N 1
ATOM 741 C CA . ARG A 1 102 ? -5.506 -4.247 10.171 1.00 94.19 102 ARG A CA 1
ATOM 742 C C . ARG A 1 102 ? -6.504 -3.102 10.275 1.00 94.19 102 ARG A C 1
ATOM 744 O O . ARG A 1 102 ? -6.415 -2.298 11.199 1.00 94.19 102 ARG A O 1
ATOM 751 N N . LEU A 1 103 ? -7.450 -3.011 9.344 1.00 92.94 103 LEU A N 1
ATOM 752 C CA . LEU A 1 103 ? -8.503 -2.003 9.369 1.00 92.94 103 LEU A CA 1
ATOM 753 C C . LEU A 1 103 ? -9.440 -2.188 10.558 1.00 92.94 103 LEU A C 1
ATOM 755 O O . LEU A 1 103 ? -9.772 -1.197 11.208 1.00 92.94 103 LEU A O 1
ATOM 759 N N . GLU A 1 104 ? -9.840 -3.421 10.850 1.00 90.56 104 GLU A N 1
ATOM 760 C CA . GLU A 1 104 ? -10.631 -3.747 12.038 1.00 90.56 104 GLU A CA 1
ATOM 761 C C . GLU A 1 104 ? -9.902 -3.290 13.308 1.00 90.56 104 GLU A C 1
ATOM 763 O O . GLU A 1 104 ? -10.419 -2.461 14.059 1.00 90.56 104 GLU A O 1
ATOM 768 N N . SER A 1 105 ? -8.631 -3.676 13.439 1.00 87.94 105 SER A N 1
ATOM 769 C CA . SER A 1 105 ? -7.780 -3.309 14.580 1.00 87.94 105 SER A CA 1
ATOM 770 C C . SER A 1 105 ? -7.585 -1.788 14.719 1.00 87.94 105 SER A C 1
ATOM 772 O O . SER A 1 105 ? -7.631 -1.219 15.815 1.00 87.94 105 SER A O 1
ATOM 774 N N . ALA A 1 106 ? -7.380 -1.090 13.598 1.00 87.12 106 ALA A N 1
ATOM 775 C CA . ALA A 1 106 ? -7.168 0.355 13.579 1.00 87.12 106 ALA A CA 1
ATOM 776 C C . ALA A 1 106 ? -8.438 1.133 13.947 1.00 87.12 106 ALA A C 1
ATOM 778 O O . ALA A 1 106 ? -8.348 2.168 14.604 1.00 87.12 106 ALA A O 1
ATOM 779 N N . ILE A 1 107 ? -9.620 0.654 13.546 1.00 84.88 107 ILE A N 1
ATOM 780 C CA . ILE A 1 107 ? -10.898 1.283 13.908 1.00 84.88 107 ILE A CA 1
ATOM 781 C C . ILE A 1 107 ? -11.154 1.177 15.414 1.00 84.88 107 ILE A C 1
ATOM 783 O O . ILE A 1 107 ? -11.658 2.132 16.004 1.00 84.88 107 ILE A O 1
ATOM 787 N N . GLU A 1 108 ? -10.794 0.053 16.032 1.00 81.00 108 GLU A N 1
ATOM 788 C CA . GLU A 1 108 ? -10.941 -0.144 17.478 1.00 81.00 108 GLU A CA 1
ATOM 789 C C . GLU A 1 108 ? -9.995 0.752 18.290 1.00 81.00 108 GLU A C 1
ATOM 791 O O . GLU A 1 108 ? -10.362 1.250 19.354 1.00 81.00 108 GLU A O 1
ATOM 796 N N . THR A 1 109 ? -8.794 1.003 17.762 1.00 73.75 109 THR A N 1
ATOM 797 C CA . THR A 1 109 ? -7.733 1.736 18.470 1.00 73.75 109 THR A CA 1
ATOM 798 C C . THR A 1 109 ? -7.793 3.254 18.242 1.00 73.75 109 THR A C 1
ATOM 800 O O . THR A 1 109 ? -7.479 4.039 19.141 1.00 73.75 109 THR A O 1
ATOM 803 N N . GLU A 1 110 ? -8.216 3.711 17.058 1.00 65.69 110 GLU A N 1
ATOM 804 C CA . GLU A 1 110 ? -8.292 5.137 16.717 1.00 65.69 110 GLU A CA 1
ATOM 805 C C . GLU A 1 110 ? -9.526 5.807 17.357 1.00 65.69 110 GLU A C 1
ATOM 807 O O . GLU A 1 110 ? -10.536 6.106 16.710 1.00 65.69 110 GLU A O 1
ATOM 812 N N . VAL A 1 111 ? -9.435 6.128 18.650 1.00 53.47 111 VAL A N 1
ATOM 813 C CA . VAL A 1 111 ? -10.370 7.053 19.306 1.00 53.47 111 VAL A CA 1
ATOM 814 C C . VAL A 1 111 ? -10.231 8.424 18.640 1.00 53.47 111 VAL A C 1
ATOM 816 O O . VAL A 1 111 ? -9.227 9.115 18.815 1.00 53.47 111 VAL A O 1
ATOM 819 N N . ARG A 1 112 ? -11.252 8.856 17.881 1.00 52.16 112 ARG A N 1
ATOM 820 C CA . ARG A 1 112 ? -11.305 10.218 17.316 1.00 52.16 112 ARG A CA 1
ATOM 821 C C . ARG A 1 112 ? -10.993 11.243 18.415 1.00 52.16 112 ARG A C 1
ATOM 823 O O . ARG A 1 112 ? -11.776 11.333 19.367 1.00 52.16 112 ARG A O 1
ATOM 830 N N . PRO A 1 113 ? -9.970 12.104 18.272 1.00 44.25 113 PRO A N 1
ATOM 831 C CA . PRO A 1 113 ? -9.855 13.251 19.153 1.00 44.25 113 PRO A CA 1
ATOM 832 C C . PRO A 1 113 ? -11.101 14.123 18.953 1.00 44.25 113 PRO A C 1
ATOM 834 O O . PRO A 1 113 ? -11.358 14.642 17.861 1.00 44.25 113 PRO A O 1
ATOM 837 N N . ARG A 1 114 ? -1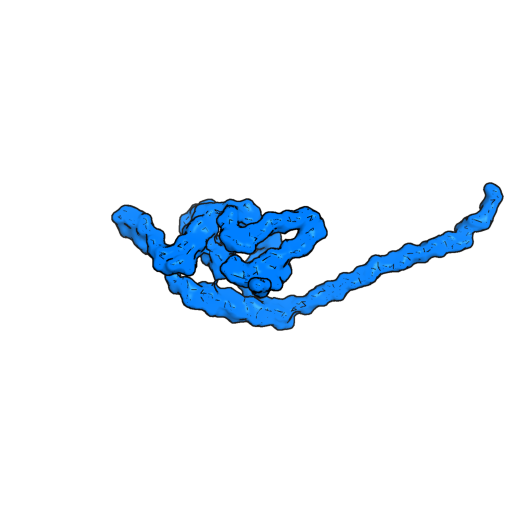1.918 14.263 20.007 1.00 46.22 114 ARG A N 1
ATOM 838 C CA . ARG A 1 114 ? -12.990 15.264 20.058 1.00 46.22 114 ARG A CA 1
ATOM 839 C C . ARG A 1 114 ? -12.325 16.615 19.818 1.00 46.22 114 ARG A C 1
ATOM 841 O O . ARG A 1 114 ? -11.602 17.103 20.680 1.00 46.22 114 ARG A O 1
ATOM 848 N N . ARG A 1 115 ? -12.550 17.215 18.646 1.00 46.84 115 ARG A N 1
ATOM 849 C CA . ARG A 1 115 ? -12.143 18.600 18.388 1.00 46.84 115 ARG A CA 1
ATOM 850 C C . ARG A 1 115 ? -12.753 19.472 19.483 1.00 46.84 115 ARG A C 1
ATOM 852 O O . ARG A 1 115 ? -13.970 19.648 19.526 1.00 46.84 115 ARG A O 1
ATOM 859 N N . GLY A 1 116 ? -11.907 19.975 20.378 1.00 48.16 116 GLY A N 1
ATOM 860 C CA . GLY A 1 116 ? -12.288 20.989 21.345 1.00 48.16 116 GLY A CA 1
ATOM 861 C C . GLY A 1 116 ? -12.835 22.197 20.594 1.00 48.16 116 GLY A C 1
ATOM 862 O O . GLY A 1 116 ? -12.234 22.670 19.628 1.00 48.16 116 GLY A O 1
ATOM 863 N N . ARG A 1 117 ? -14.013 22.660 21.009 1.00 56.53 117 ARG A N 1
ATOM 864 C CA . ARG A 1 117 ? -14.587 23.933 20.575 1.00 56.53 117 ARG A CA 1
ATOM 865 C C . ARG A 1 117 ? -13.519 25.022 20.772 1.00 56.53 117 ARG A C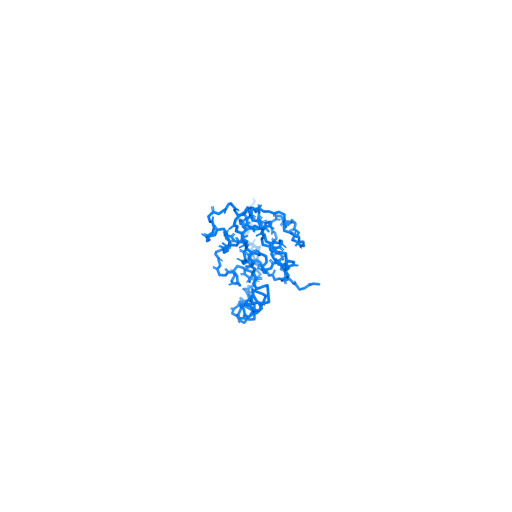 1
ATOM 867 O O . ARG A 1 117 ? -12.929 25.043 21.852 1.00 56.53 117 ARG A O 1
ATOM 874 N N . PRO A 1 118 ? -13.275 25.919 19.798 1.00 58.28 118 PRO A N 1
ATOM 875 C CA . PRO A 1 118 ? -12.409 27.070 20.029 1.00 58.28 118 PRO A CA 1
ATOM 876 C C . PRO A 1 118 ? -12.865 27.782 21.312 1.00 58.28 118 PRO A C 1
ATOM 878 O O . PRO A 1 118 ? -14.085 27.922 21.498 1.00 58.28 118 PRO A O 1
ATOM 881 N N . PRO A 1 119 ? -11.954 28.194 22.214 1.00 55.78 119 PRO A N 1
ATOM 882 C CA . PRO A 1 119 ? -12.349 28.976 23.373 1.00 55.78 119 PRO A CA 1
ATOM 883 C C . PRO A 1 119 ? -13.110 30.201 22.864 1.00 55.78 119 PRO A C 1
ATOM 885 O O . PRO A 1 119 ? -12.625 30.935 22.003 1.00 55.78 119 PRO A O 1
ATOM 888 N N . ARG A 1 120 ? -14.352 30.372 23.334 1.00 56.72 120 ARG A N 1
ATOM 889 C CA . ARG A 1 120 ? -15.145 31.565 23.033 1.00 56.72 120 ARG A CA 1
ATOM 890 C C . ARG A 1 120 ? -14.313 32.754 23.488 1.00 56.72 120 ARG A C 1
ATOM 892 O O . ARG A 1 120 ? -14.013 32.857 24.675 1.00 56.72 120 ARG A O 1
ATOM 899 N N . HIS A 1 121 ? -13.926 33.600 22.540 1.00 50.66 121 HIS A N 1
ATOM 900 C CA . HIS A 1 121 ? -13.274 34.868 22.814 1.00 50.66 121 HIS A CA 1
ATOM 901 C C . HIS A 1 121 ? -14.146 35.601 23.837 1.00 50.66 121 HIS A C 1
ATOM 903 O O . HIS A 1 121 ? -15.287 35.963 23.545 1.00 50.66 121 HIS A O 1
ATOM 909 N N . ARG A 1 122 ? -13.657 35.720 25.073 1.00 54.28 122 ARG A N 1
ATOM 910 C CA . ARG A 1 122 ? -14.297 36.544 26.092 1.00 54.28 122 ARG A CA 1
ATOM 911 C C . ARG A 1 122 ? -14.061 37.968 25.605 1.00 54.28 122 ARG A C 1
ATOM 913 O O . ARG A 1 122 ? -12.936 38.448 25.653 1.00 54.28 122 ARG A O 1
ATOM 920 N N . SER A 1 123 ? -15.082 38.583 25.019 1.00 56.19 123 SER A N 1
ATOM 921 C CA . SER A 1 123 ? -15.120 40.027 24.823 1.00 56.19 123 SER A CA 1
ATOM 922 C C . SER A 1 123 ? -14.851 40.660 26.184 1.00 56.19 123 SER A C 1
ATOM 924 O O . SER A 1 123 ? -15.629 40.460 27.119 1.00 56.19 123 SER A O 1
ATOM 926 N N . ASP A 1 124 ? -13.697 41.308 26.307 1.00 55.25 124 ASP A N 1
ATOM 927 C CA . ASP A 1 124 ? -13.303 42.054 27.490 1.00 55.25 124 ASP A CA 1
ATOM 928 C C . ASP A 1 124 ? -14.200 43.299 27.591 1.00 55.25 124 ASP A C 1
ATOM 930 O O . ASP A 1 124 ? -14.177 44.120 26.673 1.00 55.25 124 ASP A O 1
ATOM 934 N N . PRO A 1 125 ? -15.030 43.455 28.640 1.00 59.69 125 PRO A N 1
ATOM 935 C CA . PRO A 1 125 ? -15.835 44.654 28.833 1.00 59.69 125 PRO A CA 1
ATOM 936 C C . PRO A 1 125 ? -15.083 45.758 29.591 1.00 59.69 125 PRO A C 1
ATOM 938 O O . PRO A 1 125 ? -15.704 46.718 30.040 1.00 59.69 125 PRO A O 1
ATOM 941 N N . ARG A 1 126 ? -13.761 45.658 29.776 1.00 51.62 126 ARG A N 1
ATOM 942 C CA . ARG A 1 126 ? -12.989 46.663 30.516 1.00 51.62 126 ARG A CA 1
ATOM 943 C C . ARG A 1 126 ? -12.218 47.589 29.590 1.00 51.62 126 ARG A C 1
ATOM 945 O O . ARG A 1 126 ? -10.996 47.574 29.567 1.00 51.62 126 ARG A O 1
ATOM 952 N N . ASN A 1 127 ? -12.949 48.445 28.882 1.00 51.62 127 ASN A N 1
ATOM 953 C CA . ASN A 1 127 ? -12.410 49.770 28.594 1.00 51.62 127 ASN A CA 1
ATOM 954 C C . ASN A 1 127 ? -13.521 50.828 28.496 1.00 51.62 127 ASN A C 1
ATOM 956 O O . ASN A 1 127 ? -14.017 51.106 27.404 1.00 51.62 127 ASN A O 1
ATOM 960 N N . PRO A 1 128 ? -13.947 51.414 29.628 1.00 55.25 128 PRO A N 1
ATOM 961 C CA . PRO A 1 128 ? -14.561 52.725 29.617 1.00 55.25 128 PRO A CA 1
ATOM 962 C C . PRO A 1 128 ? -13.470 53.809 29.678 1.00 55.25 128 PRO A C 1
ATOM 964 O O . PRO A 1 128 ? -12.788 53.933 30.693 1.00 55.25 128 PRO A O 1
ATOM 967 N N . HIS A 1 129 ? -13.435 54.628 28.620 1.00 41.06 129 HIS A N 1
ATOM 968 C CA . HIS A 1 129 ? -13.039 56.048 28.605 1.00 41.06 129 HIS A CA 1
ATOM 969 C C . HIS A 1 129 ? -11.548 56.413 28.754 1.00 41.06 129 HIS A C 1
ATOM 971 O O . HIS A 1 129 ? -10.768 55.604 29.255 1.00 41.06 129 HIS A O 1
ATOM 977 N N . PRO A 1 130 ? -11.123 57.629 28.338 1.00 57.03 130 PRO A N 1
ATOM 978 C CA . PRO A 1 130 ? -11.896 58.807 27.898 1.00 57.03 130 PRO A CA 1
ATOM 979 C C . PRO A 1 130 ? -11.831 59.144 26.403 1.00 57.03 130 PRO A C 1
ATOM 981 O O . PRO A 1 130 ? -10.770 58.949 25.772 1.00 57.03 130 PRO A O 1
#